Protein AF-A0A0Q9LWY0-F1 (afdb_monomer_lite)

Sequence (118 aa):
MPPGWPPLVPPPESPGWQVPAVSWLLDHCPADYRSYAGWRRQPVALAWVTTRHIDAQLVAMRQAYREVRVELGDHLTSEGLSQVLADLEAEGVRLLAARRSAGLVYDALQGRRYVPRL

Foldseek 3Di:
DDPLADPPQPDQPPPPSLVVVLVLLCVQDPVCVVVVVVCVVCVLVSLVVSLVSLVVLLVVLVVCLVCCCVPCVVVDDPVRSVVSNVVSVVVNVVSVSVSSNSVVSSCSVVVNDDDDDD

Structure (mmCIF, N/CA/C/O backbone):
data_AF-A0A0Q9LWY0-F1
#
_entry.id   AF-A0A0Q9LWY0-F1
#
loop_
_atom_site.group_PDB
_atom_site.id
_atom_site.type_symbol
_atom_site.label_atom_id
_atom_site.label_alt_id
_atom_site.label_comp_id
_atom_site.label_asym_id
_atom_site.label_entity_id
_atom_site.label_seq_id
_atom_site.pdbx_PDB_ins_code
_atom_site.Cartn_x
_atom_site.Cartn_y
_atom_site.Cartn_z
_atom_site.occupancy
_atom_site.B_iso_or_equiv
_atom_site.auth_seq_id
_atom_site.auth_comp_id
_atom_site.auth_asym_id
_atom_site.auth_atom_id
_atom_site.pdbx_PDB_model_num
ATOM 1 N N . MET A 1 1 ? 4.750 4.040 18.971 1.00 82.31 1 MET A N 1
ATOM 2 C CA . MET A 1 1 ? 4.194 3.799 17.621 1.00 82.31 1 MET A CA 1
ATOM 3 C C . MET A 1 1 ? 4.985 2.664 16.982 1.00 82.31 1 MET A C 1
ATOM 5 O O . MET A 1 1 ? 6.204 2.691 17.129 1.00 82.31 1 MET A O 1
ATOM 9 N N . PRO A 1 2 ? 4.349 1.658 16.356 1.00 84.19 2 PRO A N 1
ATOM 10 C CA . PRO A 1 2 ? 5.076 0.556 15.724 1.00 84.19 2 PRO A CA 1
ATOM 11 C C . PRO A 1 2 ? 6.031 1.073 14.630 1.00 84.19 2 PRO A C 1
ATOM 13 O O . PRO A 1 2 ? 5.622 1.930 13.842 1.00 84.19 2 PRO A O 1
ATOM 16 N N . PRO A 1 3 ? 7.282 0.590 14.542 1.00 90.25 3 PRO A N 1
ATOM 17 C CA . PRO A 1 3 ? 8.168 0.920 13.429 1.00 90.25 3 PRO A CA 1
ATOM 18 C C . PRO A 1 3 ? 7.532 0.538 12.087 1.00 90.25 3 PRO A C 1
ATOM 20 O O . PRO A 1 3 ? 7.093 -0.597 11.907 1.00 90.25 3 PRO A O 1
ATOM 23 N N . GLY A 1 4 ? 7.480 1.479 11.142 1.00 93.62 4 GLY A N 1
ATOM 24 C CA . GLY A 1 4 ? 6.818 1.284 9.846 1.00 93.62 4 GLY A CA 1
ATOM 25 C C . GLY A 1 4 ? 5.311 1.557 9.848 1.00 93.62 4 GLY A C 1
ATOM 26 O O . GLY A 1 4 ? 4.649 1.260 8.855 1.00 93.62 4 GLY A O 1
ATOM 27 N N . TRP A 1 5 ? 4.757 2.117 10.930 1.00 96.00 5 TRP A N 1
ATOM 28 C CA . TRP A 1 5 ? 3.400 2.667 10.920 1.00 96.00 5 TRP A CA 1
ATOM 29 C C . TRP A 1 5 ? 3.248 3.714 9.802 1.00 96.00 5 TRP A C 1
ATOM 31 O O . TRP A 1 5 ? 4.191 4.481 9.582 1.00 96.00 5 TRP A O 1
ATOM 41 N N . PRO A 1 6 ? 2.114 3.743 9.078 1.00 96.25 6 PRO A N 1
ATOM 42 C CA . PRO A 1 6 ? 1.949 4.658 7.959 1.00 96.25 6 PRO A CA 1
ATOM 43 C C . PRO A 1 6 ? 2.075 6.126 8.389 1.00 96.25 6 PRO A C 1
ATOM 45 O O . PRO A 1 6 ? 1.551 6.511 9.441 1.00 96.25 6 PRO A O 1
ATOM 48 N N . PRO A 1 7 ? 2.753 6.961 7.580 1.00 88.44 7 PRO A N 1
ATOM 49 C CA . PRO A 1 7 ? 2.868 8.382 7.866 1.00 88.44 7 PRO A CA 1
ATOM 50 C C . PRO A 1 7 ? 1.476 9.024 7.876 1.00 88.44 7 PRO A C 1
ATOM 52 O O . PRO A 1 7 ? 0.595 8.622 7.121 1.00 88.44 7 PRO A O 1
ATOM 55 N N . LEU A 1 8 ? 1.285 10.033 8.732 1.00 88.38 8 LEU A N 1
ATOM 56 C CA . LEU A 1 8 ? 0.038 10.807 8.865 1.00 88.38 8 LEU A CA 1
ATOM 57 C C . LEU A 1 8 ? -1.184 10.031 9.401 1.00 88.38 8 LEU A C 1
ATOM 59 O O . LEU A 1 8 ? -2.246 10.625 9.581 1.00 88.38 8 LEU A O 1
ATOM 63 N N . VAL A 1 9 ? -1.046 8.742 9.732 1.00 96.56 9 VAL A N 1
ATOM 64 C CA . VAL A 1 9 ? -2.063 7.999 10.488 1.00 96.56 9 VAL A CA 1
ATOM 65 C C . VAL A 1 9 ? -1.747 8.123 11.985 1.00 96.56 9 VAL A C 1
ATOM 67 O O . VAL A 1 9 ? -0.633 7.779 12.392 1.00 96.56 9 VAL A O 1
ATOM 70 N N . PRO A 1 10 ? -2.690 8.579 12.836 1.00 95.94 10 PRO A N 1
ATOM 71 C CA . PRO A 1 10 ? -2.495 8.631 14.281 1.00 95.94 10 PRO A CA 1
ATOM 72 C C . PRO A 1 10 ? -2.108 7.265 14.863 1.00 95.94 10 PRO A C 1
ATOM 74 O O . PRO A 1 10 ? -2.388 6.233 14.244 1.00 95.94 10 PRO A O 1
ATOM 77 N N . PRO A 1 11 ? -1.486 7.224 16.056 1.00 93.94 11 PRO A N 1
ATOM 78 C CA . PRO A 1 11 ? -1.100 5.969 16.685 1.00 93.94 11 PRO A CA 1
ATOM 79 C C . PRO A 1 11 ? -2.275 4.986 16.799 1.00 93.94 11 PRO A C 1
ATOM 81 O O . PRO A 1 11 ? -3.416 5.420 17.002 1.00 93.94 11 PRO A O 1
ATOM 84 N N . PRO A 1 12 ? -2.013 3.670 16.725 1.00 92.94 12 PRO A N 1
ATOM 85 C CA . PRO A 1 12 ? -3.052 2.667 16.921 1.00 92.94 12 PRO A CA 1
ATOM 86 C C . PRO A 1 12 ? -3.753 2.883 18.266 1.00 92.94 12 PRO A C 1
ATOM 88 O O . PRO A 1 12 ? -3.121 3.294 19.238 1.00 92.94 12 PRO A O 1
ATOM 91 N N . GLU A 1 13 ? -5.059 2.620 18.300 1.00 88.62 13 GLU A N 1
ATOM 92 C CA . GLU A 1 13 ? -5.930 2.763 19.480 1.00 88.62 13 GLU A CA 1
ATOM 93 C C . GLU A 1 13 ? -6.145 4.211 19.977 1.00 88.62 13 GLU A C 1
ATOM 95 O O . GLU A 1 13 ? -6.986 4.430 20.847 1.00 88.62 13 GLU A O 1
ATOM 100 N N . SER A 1 14 ? -5.480 5.221 19.400 1.00 93.88 14 SER A N 1
ATOM 101 C CA . SER A 1 14 ? -5.743 6.627 19.746 1.00 93.88 14 SER A CA 1
ATOM 102 C C . SER A 1 14 ? -7.131 7.082 19.255 1.00 93.88 14 SER A C 1
ATOM 104 O O . SER A 1 14 ? -7.550 6.683 18.169 1.00 93.88 14 SER A O 1
ATOM 106 N N . PRO A 1 15 ? -7.893 7.905 20.000 1.00 94.50 15 PRO A N 1
ATOM 107 C CA . PRO A 1 15 ? -9.233 8.316 19.576 1.00 94.50 15 PRO A CA 1
ATOM 108 C C . PRO A 1 15 ? -9.274 8.843 18.130 1.00 94.50 15 PRO A C 1
ATOM 110 O O . PRO A 1 15 ? -8.523 9.741 17.763 1.00 94.50 15 PRO A O 1
ATOM 113 N N . GLY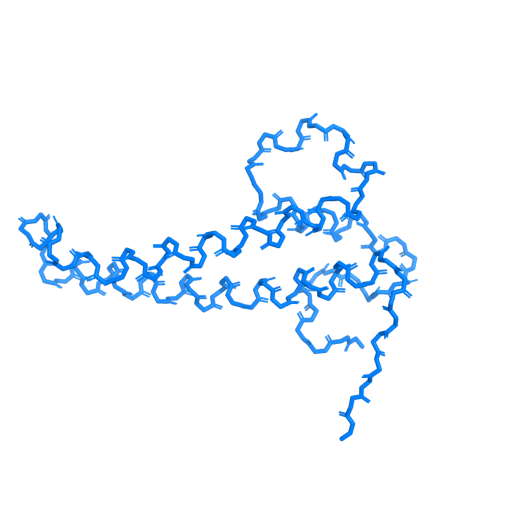 A 1 16 ? -10.148 8.267 17.297 1.00 93.25 16 GLY A N 1
ATOM 114 C CA . GLY A 1 16 ? -10.338 8.686 15.902 1.00 93.25 16 GLY A CA 1
ATOM 115 C C . GLY A 1 16 ? -9.317 8.160 14.880 1.00 93.25 16 GLY A C 1
ATOM 116 O O . GLY A 1 16 ? -9.482 8.437 13.694 1.00 93.25 16 GLY A O 1
ATOM 117 N N . TRP A 1 17 ? -8.316 7.362 15.276 1.00 95.88 17 TRP A N 1
ATOM 118 C CA . TRP A 1 17 ? -7.244 6.884 14.381 1.00 95.88 17 TRP A CA 1
ATOM 119 C C . TRP A 1 17 ? -7.719 6.094 13.149 1.00 95.88 17 TRP A C 1
ATOM 121 O O . TRP A 1 17 ? -7.061 6.100 12.109 1.00 95.88 17 TRP A O 1
ATOM 131 N N . GLN A 1 18 ? -8.865 5.413 13.249 1.00 96.06 18 GLN A N 1
ATOM 132 C CA . GLN A 1 18 ? -9.365 4.535 12.188 1.00 96.06 18 GLN A CA 1
ATOM 133 C C . GLN A 1 18 ? -9.807 5.301 10.936 1.00 96.06 18 GLN A C 1
ATOM 135 O O . GLN A 1 18 ? -9.688 4.773 9.836 1.00 96.06 18 GLN A O 1
ATOM 140 N N . VAL A 1 19 ? -10.286 6.541 11.074 1.00 96.00 19 VAL A N 1
ATOM 141 C CA . VAL A 1 19 ? -10.749 7.357 9.937 1.00 96.00 19 VAL A CA 1
ATOM 142 C C . VAL A 1 19 ? -9.608 7.651 8.947 1.00 96.00 19 VAL A C 1
ATOM 144 O O . VAL A 1 19 ? -9.732 7.270 7.781 1.00 96.00 19 VAL A O 1
ATOM 147 N N . PRO A 1 20 ? -8.475 8.252 9.363 1.00 97.25 20 PRO A N 1
ATOM 148 C CA . PRO A 1 20 ? -7.329 8.443 8.475 1.00 97.25 20 PRO A CA 1
ATOM 149 C C . PRO A 1 20 ? -6.675 7.119 8.056 1.00 97.25 20 PRO A C 1
ATOM 151 O O . PRO A 1 20 ? -6.194 7.033 6.931 1.00 97.25 20 PRO A O 1
ATOM 154 N N . ALA A 1 21 ? -6.713 6.066 8.885 1.00 97.81 21 ALA A N 1
ATOM 155 C CA . ALA A 1 21 ? -6.233 4.741 8.481 1.00 97.81 21 ALA A CA 1
ATOM 156 C C . ALA A 1 21 ? -7.047 4.163 7.309 1.00 97.81 21 ALA A C 1
ATOM 158 O O . ALA A 1 21 ? -6.475 3.630 6.363 1.00 97.81 21 ALA A O 1
ATOM 159 N N . VAL A 1 22 ? -8.376 4.301 7.335 1.00 97.81 22 VAL A N 1
ATOM 160 C CA . VAL A 1 22 ? -9.264 3.874 6.243 1.00 97.81 22 VAL A CA 1
ATOM 161 C C . VAL A 1 22 ? -9.004 4.671 4.967 1.00 97.81 22 VAL A C 1
ATOM 163 O O . VAL A 1 22 ? -8.938 4.071 3.896 1.00 97.81 22 VAL A O 1
ATOM 166 N N . SER A 1 23 ? -8.832 5.994 5.060 1.00 97.44 23 SER A N 1
ATOM 167 C CA . SER A 1 23 ? -8.466 6.815 3.896 1.00 97.44 23 SER A CA 1
ATOM 168 C C . SER A 1 23 ? -7.132 6.371 3.298 1.00 97.44 23 SER A C 1
ATOM 170 O O . SER A 1 23 ? -7.074 6.101 2.102 1.00 97.44 23 SER A O 1
ATOM 172 N N . TRP A 1 24 ? -6.113 6.181 4.139 1.00 97.94 24 TRP A N 1
ATOM 173 C CA . TRP A 1 24 ? -4.797 5.705 3.715 1.00 97.94 24 TRP A CA 1
ATOM 174 C C . TRP A 1 24 ? -4.859 4.318 3.048 1.00 97.94 24 TRP A C 1
ATOM 176 O O . TRP A 1 24 ? -4.257 4.096 2.003 1.00 97.94 24 TRP A O 1
ATOM 186 N N . LEU A 1 25 ? -5.646 3.378 3.589 1.00 98.31 25 LEU A N 1
ATOM 187 C CA . LEU A 1 25 ? -5.847 2.059 2.969 1.00 98.31 25 LEU A CA 1
ATOM 188 C C . LEU A 1 25 ? -6.523 2.151 1.592 1.00 98.31 25 LEU A C 1
ATOM 190 O O . LEU A 1 25 ? -6.191 1.380 0.691 1.00 98.31 25 LEU A O 1
ATOM 194 N N . LEU A 1 26 ? -7.471 3.078 1.421 1.00 97.88 26 LEU A N 1
ATOM 195 C CA . LEU A 1 26 ? -8.155 3.312 0.147 1.00 97.88 26 LEU A CA 1
ATOM 196 C C . LEU A 1 26 ? -7.236 3.933 -0.912 1.00 97.88 26 LEU A C 1
ATOM 198 O O . LEU A 1 26 ? -7.525 3.797 -2.100 1.00 97.88 26 LEU A O 1
ATOM 202 N N . ASP A 1 27 ? -6.158 4.620 -0.530 1.00 97.19 27 ASP A N 1
ATOM 203 C CA . ASP A 1 27 ? -5.148 5.144 -1.467 1.00 97.19 27 ASP A CA 1
ATOM 204 C C . ASP A 1 27 ? -4.346 4.017 -2.147 1.00 97.19 27 ASP A C 1
ATOM 206 O O . ASP A 1 27 ? -3.744 4.226 -3.195 1.00 97.19 27 ASP A O 1
ATOM 210 N N . HIS A 1 28 ? -4.394 2.798 -1.600 1.00 97.69 28 HIS A N 1
ATOM 211 C CA . HIS A 1 28 ? -3.758 1.598 -2.155 1.00 97.69 28 HIS A CA 1
ATOM 212 C C . HIS A 1 28 ? -4.723 0.662 -2.904 1.00 97.69 28 HIS A C 1
ATOM 214 O O . HIS A 1 28 ? -4.338 -0.441 -3.300 1.00 97.69 28 HIS A O 1
ATOM 220 N N . CYS A 1 29 ? -5.974 1.085 -3.088 1.00 97.69 29 CYS A N 1
ATOM 221 C CA . CYS A 1 29 ? -7.032 0.333 -3.761 1.00 97.69 29 CYS A CA 1
ATOM 222 C C . CYS A 1 29 ? -7.525 1.088 -5.009 1.00 97.69 29 CYS A C 1
ATOM 224 O O . CYS A 1 29 ? -7.274 2.289 -5.133 1.00 97.69 29 CYS A O 1
ATOM 226 N N . PRO A 1 30 ? -8.284 0.431 -5.912 1.00 96.88 30 PRO A N 1
ATOM 227 C CA . PRO A 1 30 ? -8.962 1.125 -7.005 1.00 96.88 30 PRO A CA 1
ATOM 228 C C . PRO A 1 30 ? -9.788 2.314 -6.502 1.00 96.88 30 PRO A C 1
ATOM 230 O O . PRO A 1 30 ? -10.446 2.225 -5.460 1.00 96.88 30 PRO A O 1
ATOM 233 N N . ALA A 1 31 ? -9.787 3.421 -7.249 1.00 96.12 31 ALA A N 1
ATOM 234 C CA . ALA A 1 31 ? -10.463 4.655 -6.843 1.00 96.12 31 ALA A CA 1
ATOM 235 C C . ALA A 1 31 ? -11.952 4.425 -6.519 1.00 96.12 31 ALA A C 1
ATOM 237 O O . ALA A 1 31 ? -12.446 4.917 -5.497 1.00 96.12 31 ALA A O 1
ATOM 238 N N . ASP A 1 32 ? -12.616 3.579 -7.312 1.00 95.75 32 ASP A N 1
ATOM 239 C CA . ASP A 1 32 ? -14.030 3.215 -7.185 1.00 95.75 32 ASP A CA 1
ATOM 240 C C . ASP A 1 32 ? -14.388 2.592 -5.836 1.00 95.75 32 ASP A C 1
ATOM 242 O O . ASP A 1 32 ? -15.542 2.671 -5.412 1.00 95.75 32 ASP A O 1
ATOM 246 N N . TYR A 1 33 ? -13.422 2.050 -5.083 1.00 96.12 33 TYR A N 1
ATOM 247 C CA . TYR A 1 33 ? -13.685 1.533 -3.736 1.00 96.12 33 TYR A CA 1
ATOM 248 C C . TYR A 1 33 ? -14.214 2.613 -2.790 1.00 96.12 33 TYR A C 1
ATOM 250 O O . TYR A 1 33 ? -14.931 2.300 -1.838 1.00 96.12 33 TYR A O 1
ATOM 258 N N . ARG A 1 34 ? -13.937 3.893 -3.072 1.00 95.56 34 ARG A N 1
ATOM 259 C CA . ARG A 1 34 ? -14.515 5.020 -2.328 1.00 95.56 34 ARG A CA 1
ATOM 260 C C . ARG A 1 34 ? -16.029 5.133 -2.501 1.00 95.56 34 ARG A C 1
ATOM 262 O O . ARG A 1 34 ? -16.652 5.749 -1.640 1.00 95.56 34 ARG A O 1
ATOM 269 N N . SER A 1 35 ? -16.622 4.542 -3.536 1.00 95.94 35 SER A N 1
ATOM 270 C CA . SER A 1 35 ? -18.079 4.492 -3.720 1.00 95.94 35 SER A CA 1
ATOM 271 C C . SER A 1 35 ? -18.746 3.391 -2.882 1.00 95.94 35 SER A C 1
ATOM 273 O O . SER A 1 35 ? -19.900 3.523 -2.472 1.00 95.94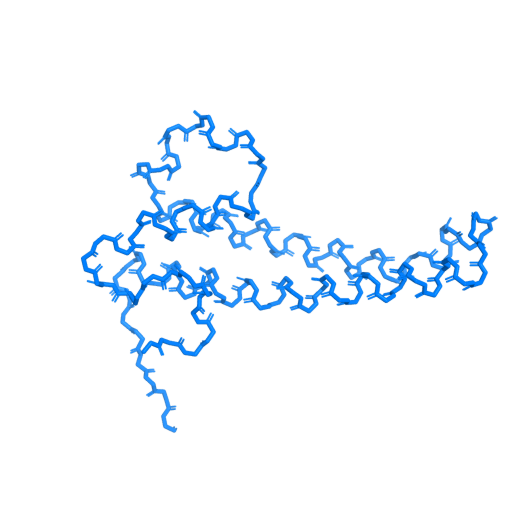 35 SER A O 1
ATOM 275 N N . TYR A 1 36 ? -18.012 2.328 -2.534 1.00 95.25 36 TYR A N 1
ATOM 276 C CA . TYR A 1 36 ? -18.551 1.206 -1.770 1.00 95.25 36 TYR A CA 1
ATOM 277 C C . TYR A 1 36 ? -18.492 1.475 -0.264 1.00 95.25 36 TYR A C 1
ATOM 279 O O . TYR A 1 36 ? -17.489 1.236 0.412 1.00 95.25 36 TYR A O 1
ATOM 287 N N . ALA A 1 37 ? -19.617 1.908 0.306 1.00 93.88 37 ALA A N 1
ATOM 288 C CA . ALA A 1 37 ? -19.725 2.185 1.741 1.00 93.88 37 ALA A CA 1
ATOM 289 C C . ALA A 1 37 ? -19.404 0.969 2.642 1.00 93.88 37 ALA A C 1
ATOM 291 O O . ALA A 1 37 ? -19.059 1.145 3.811 1.00 93.88 37 ALA A O 1
ATOM 292 N N . GLY A 1 38 ? -19.478 -0.257 2.104 1.00 95.00 38 GLY A N 1
ATOM 293 C CA . GLY A 1 38 ? -19.095 -1.487 2.801 1.00 95.00 38 GLY A CA 1
ATOM 294 C C . GLY A 1 38 ? -17.657 -1.464 3.325 1.00 95.00 38 GLY A C 1
ATOM 295 O O . GLY A 1 38 ? -17.441 -1.822 4.478 1.00 95.00 38 GLY A O 1
ATOM 296 N N . TRP A 1 39 ? -16.700 -0.951 2.544 1.00 94.12 39 TRP A N 1
ATOM 297 C CA . TRP A 1 39 ? -15.291 -0.906 2.951 1.00 94.12 39 TRP A CA 1
ATOM 298 C C . TRP A 1 39 ? -15.048 -0.007 4.160 1.00 94.12 39 TRP A C 1
ATOM 300 O O . TRP A 1 39 ? -14.320 -0.385 5.073 1.00 94.12 39 TRP A O 1
ATOM 310 N N . ARG A 1 40 ? -15.709 1.156 4.210 1.00 93.81 40 ARG A N 1
ATOM 311 C CA . ARG A 1 40 ? -15.607 2.070 5.359 1.00 93.81 40 ARG A CA 1
ATOM 312 C C . ARG A 1 40 ? -16.280 1.511 6.611 1.00 93.81 40 ARG A C 1
ATOM 314 O O . ARG A 1 40 ? -15.802 1.761 7.710 1.00 93.81 40 ARG A O 1
ATOM 321 N N . ARG A 1 41 ? -17.371 0.752 6.453 1.00 95.88 41 ARG A N 1
ATOM 322 C CA . ARG A 1 41 ? -18.058 0.075 7.568 1.00 95.88 41 ARG A CA 1
ATOM 323 C C . ARG A 1 41 ? -17.311 -1.159 8.075 1.00 95.88 41 ARG A C 1
ATOM 325 O O . ARG A 1 41 ? -17.535 -1.563 9.207 1.00 95.88 41 ARG A O 1
ATOM 332 N N . GLN A 1 42 ? -16.462 -1.758 7.243 1.00 97.12 42 GLN A N 1
ATOM 333 C CA . GLN A 1 42 ? -15.726 -2.987 7.538 1.00 97.12 42 GLN A CA 1
ATOM 334 C C . GLN A 1 42 ? -14.212 -2.766 7.352 1.00 97.12 42 GLN A C 1
ATOM 336 O O . GLN A 1 42 ? -13.606 -3.354 6.451 1.00 97.12 42 GLN A O 1
ATOM 341 N N . PRO A 1 43 ? -13.567 -1.931 8.191 1.00 96.25 43 PRO A N 1
ATOM 342 C CA . PRO A 1 43 ? -12.166 -1.546 8.011 1.00 96.25 43 PRO A CA 1
ATOM 343 C C . PRO A 1 43 ? -11.197 -2.736 8.077 1.00 96.25 43 PRO A C 1
ATOM 345 O O . PRO A 1 43 ? -10.186 -2.747 7.380 1.00 96.25 43 PRO A O 1
ATOM 348 N N . VAL A 1 44 ? -11.525 -3.780 8.849 1.00 97.94 44 VAL A N 1
ATOM 349 C CA . VAL A 1 44 ? -10.748 -5.034 8.894 1.00 97.94 44 VAL A CA 1
ATOM 350 C C . VAL A 1 44 ? -10.728 -5.718 7.521 1.00 97.94 44 VAL A C 1
ATOM 352 O O . VAL A 1 44 ? -9.674 -6.169 7.072 1.00 97.94 44 VAL A O 1
ATOM 355 N N . ALA A 1 45 ? -11.872 -5.768 6.830 1.00 98.00 45 ALA A N 1
ATOM 356 C CA . ALA A 1 45 ? -11.970 -6.341 5.489 1.00 98.00 45 ALA A CA 1
ATOM 357 C C . ALA A 1 45 ? -11.243 -5.473 4.450 1.00 98.00 45 ALA A C 1
ATOM 359 O O . ALA A 1 45 ? -10.568 -6.009 3.571 1.00 98.00 45 ALA A O 1
ATOM 360 N N . LEU A 1 46 ? -11.320 -4.143 4.586 1.00 98.50 46 LEU A N 1
ATOM 361 C CA . LEU A 1 46 ? -10.558 -3.214 3.752 1.00 98.50 46 LEU A CA 1
ATOM 362 C C . LEU A 1 46 ? -9.046 -3.449 3.900 1.00 98.50 46 LEU A C 1
ATOM 364 O O . LEU A 1 46 ? -8.367 -3.664 2.906 1.00 98.50 46 LEU A O 1
ATOM 368 N N . ALA A 1 47 ? -8.514 -3.503 5.122 1.00 98.31 47 ALA A N 1
ATOM 369 C CA . ALA A 1 47 ? -7.090 -3.763 5.343 1.00 98.31 47 ALA A CA 1
ATOM 370 C C . ALA A 1 47 ? -6.645 -5.135 4.791 1.00 98.31 47 ALA A C 1
ATOM 372 O O . ALA A 1 47 ? -5.580 -5.267 4.179 1.00 98.31 47 ALA A O 1
ATOM 373 N N . TRP A 1 48 ? -7.496 -6.154 4.936 1.00 98.25 48 TRP A N 1
ATOM 374 C CA . TRP A 1 48 ? -7.275 -7.486 4.374 1.00 98.25 48 TRP A CA 1
ATOM 375 C C . TRP A 1 48 ? -7.197 -7.488 2.838 1.00 98.25 48 TRP A C 1
ATOM 377 O O . TRP A 1 48 ? -6.343 -8.180 2.276 1.00 98.25 48 TRP A O 1
ATOM 387 N N . VAL A 1 49 ? -8.041 -6.723 2.140 1.00 98.44 49 VAL A N 1
ATOM 388 C CA . VAL A 1 49 ? -7.980 -6.643 0.669 1.00 98.44 49 VAL A CA 1
ATOM 389 C C . VAL A 1 49 ? -6.862 -5.710 0.198 1.00 98.44 49 VAL A C 1
ATOM 391 O O . VAL A 1 49 ? -6.167 -6.036 -0.760 1.00 98.44 49 VAL A O 1
ATOM 394 N N . THR A 1 50 ? -6.599 -4.608 0.908 1.00 98.69 50 THR A N 1
ATOM 395 C CA . THR A 1 50 ? -5.494 -3.686 0.608 1.00 98.69 50 THR A CA 1
ATOM 396 C C . THR A 1 50 ? -4.142 -4.399 0.645 1.00 98.69 50 THR A C 1
ATOM 398 O O . THR A 1 50 ? -3.340 -4.230 -0.269 1.00 98.69 50 THR A O 1
ATOM 401 N N . THR A 1 51 ? -3.887 -5.251 1.647 1.00 98.56 51 THR A N 1
ATOM 402 C CA . THR A 1 51 ? -2.631 -6.030 1.700 1.00 98.56 51 THR A CA 1
ATOM 403 C C . THR A 1 51 ? -2.446 -6.913 0.463 1.00 98.56 51 THR A C 1
ATOM 405 O O . THR A 1 51 ? -1.352 -6.944 -0.090 1.00 98.56 51 THR A O 1
ATOM 408 N N . ARG A 1 52 ? -3.520 -7.536 -0.041 1.00 98.56 52 ARG A N 1
ATOM 409 C CA . ARG A 1 52 ? -3.502 -8.335 -1.282 1.00 98.56 52 ARG A CA 1
ATOM 410 C C . ARG A 1 52 ? -3.274 -7.493 -2.528 1.00 98.56 52 ARG A C 1
ATOM 412 O O . ARG A 1 52 ? -2.525 -7.916 -3.401 1.00 98.56 52 ARG A O 1
ATOM 419 N N . HIS A 1 53 ? -3.890 -6.314 -2.615 1.00 98.44 53 HIS A N 1
ATOM 420 C CA . HIS A 1 53 ? -3.634 -5.388 -3.718 1.00 98.44 53 HIS A CA 1
ATOM 421 C C . HIS A 1 53 ? -2.164 -4.974 -3.767 1.00 98.44 53 HIS A C 1
ATOM 423 O O . HIS A 1 53 ? -1.582 -4.936 -4.848 1.00 98.44 53 HIS A O 1
ATOM 429 N N . ILE A 1 54 ? -1.554 -4.679 -2.618 1.00 98.69 54 ILE A N 1
ATOM 430 C CA . ILE A 1 54 ? -0.135 -4.313 -2.556 1.00 98.69 54 ILE A CA 1
ATOM 431 C C . ILE A 1 54 ? 0.747 -5.520 -2.910 1.00 98.69 54 ILE A C 1
ATOM 433 O O . ILE A 1 54 ? 1.685 -5.377 -3.69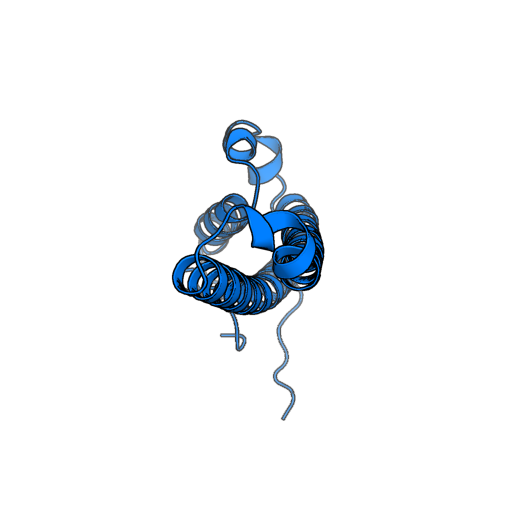1 1.00 98.69 54 ILE A O 1
ATOM 437 N N . ASP A 1 55 ? 0.428 -6.717 -2.405 1.00 98.62 55 ASP A N 1
ATOM 438 C CA . ASP A 1 55 ? 1.161 -7.946 -2.743 1.00 98.62 55 ASP A CA 1
ATOM 439 C C . ASP A 1 55 ? 1.105 -8.245 -4.255 1.00 98.62 55 ASP A C 1
ATOM 441 O O . ASP A 1 55 ? 2.125 -8.584 -4.859 1.00 98.62 55 ASP A O 1
ATOM 445 N N . ALA A 1 56 ? -0.054 -8.050 -4.894 1.00 98.56 56 ALA A N 1
ATOM 446 C CA . ALA A 1 56 ? -0.212 -8.193 -6.341 1.00 98.56 56 ALA A CA 1
ATOM 447 C C . ALA A 1 56 ? 0.594 -7.142 -7.124 1.00 98.56 56 ALA A C 1
ATOM 449 O O . ALA A 1 56 ? 1.273 -7.487 -8.090 1.00 98.56 56 ALA A O 1
ATOM 450 N N . GLN A 1 57 ? 0.588 -5.880 -6.680 1.00 98.25 57 GLN A N 1
ATOM 451 C CA . GLN A 1 57 ? 1.411 -4.823 -7.279 1.00 98.25 57 GLN A CA 1
ATOM 452 C C . GLN A 1 57 ? 2.906 -5.156 -7.188 1.00 98.25 57 GLN A C 1
ATOM 454 O O . GLN A 1 57 ? 3.622 -5.018 -8.173 1.00 98.25 57 GLN A O 1
ATOM 459 N N . LEU A 1 58 ? 3.385 -5.681 -6.055 1.00 98.50 58 LEU A N 1
ATOM 460 C CA . LEU A 1 58 ? 4.781 -6.112 -5.898 1.00 98.50 58 LEU A CA 1
ATOM 461 C C . LEU A 1 58 ? 5.169 -7.260 -6.839 1.00 98.50 58 LEU A C 1
ATOM 463 O O . LEU A 1 58 ? 6.326 -7.363 -7.254 1.00 98.50 58 LEU A O 1
ATOM 467 N N . VAL A 1 59 ? 4.241 -8.164 -7.153 1.00 98.50 59 VAL A N 1
ATOM 468 C CA . VAL A 1 59 ? 4.467 -9.189 -8.182 1.00 98.50 59 VAL A CA 1
ATOM 469 C C . VAL A 1 59 ? 4.579 -8.531 -9.555 1.00 98.50 59 VAL A C 1
ATOM 471 O O . VAL A 1 59 ? 5.577 -8.758 -10.236 1.00 98.50 59 VAL A O 1
ATOM 474 N N . ALA A 1 60 ? 3.631 -7.660 -9.906 1.00 98.19 60 ALA A N 1
ATOM 475 C CA . ALA A 1 60 ? 3.620 -6.960 -11.187 1.00 98.19 60 ALA A CA 1
ATOM 476 C C . ALA A 1 60 ? 4.882 -6.107 -11.409 1.00 98.19 60 ALA A C 1
ATOM 478 O O . ALA A 1 60 ? 5.499 -6.208 -12.462 1.00 98.19 60 ALA A O 1
ATOM 479 N N . MET A 1 61 ? 5.326 -5.332 -10.413 1.00 97.94 61 MET A N 1
ATOM 480 C CA . MET A 1 61 ? 6.533 -4.498 -10.529 1.00 97.94 61 MET A CA 1
ATOM 481 C C . MET A 1 61 ? 7.794 -5.336 -10.757 1.00 97.94 61 MET A C 1
ATOM 483 O O . MET A 1 61 ? 8.616 -5.005 -11.608 1.00 97.94 61 MET A O 1
ATOM 487 N N . ARG A 1 62 ? 7.943 -6.458 -10.038 1.00 97.75 62 ARG A N 1
ATOM 488 C CA . ARG A 1 62 ? 9.089 -7.366 -10.225 1.00 97.75 62 ARG A CA 1
ATOM 489 C C . ARG A 1 62 ? 9.082 -8.032 -11.592 1.00 97.75 62 ARG A C 1
ATOM 491 O O . ARG A 1 62 ? 10.152 -8.265 -12.146 1.00 97.75 62 ARG A O 1
ATOM 498 N N . GLN A 1 63 ? 7.901 -8.376 -12.093 1.00 98.44 63 GLN A N 1
ATOM 499 C CA . GLN A 1 63 ? 7.746 -8.931 -13.427 1.00 98.44 63 GLN A CA 1
ATOM 500 C C . GLN A 1 63 ? 8.122 -7.883 -14.485 1.00 98.44 63 GLN A C 1
ATOM 502 O O . GLN A 1 63 ? 9.053 -8.111 -15.253 1.00 98.44 63 GLN A O 1
ATOM 507 N N . ALA A 1 64 ? 7.512 -6.696 -14.425 1.00 98.25 64 ALA A N 1
ATOM 508 C CA . ALA A 1 64 ? 7.795 -5.589 -15.334 1.00 98.25 64 ALA A CA 1
ATOM 509 C C . ALA A 1 64 ? 9.290 -5.235 -15.369 1.00 98.25 64 ALA A C 1
ATOM 511 O O . ALA A 1 64 ? 9.865 -5.107 -16.444 1.00 98.25 64 ALA A O 1
ATOM 512 N N . TYR A 1 65 ? 9.960 -5.164 -14.213 1.00 98.12 65 TYR A N 1
ATOM 513 C CA . TYR A 1 65 ? 11.397 -4.874 -14.149 1.00 98.12 65 TYR A CA 1
ATOM 514 C C . TYR A 1 65 ? 12.251 -5.914 -14.894 1.00 98.12 65 TYR A C 1
ATOM 516 O O . TYR A 1 65 ? 13.248 -5.571 -15.524 1.00 98.12 65 TYR A O 1
ATOM 524 N N . ARG A 1 66 ? 11.875 -7.198 -14.831 1.00 98.12 66 ARG A N 1
ATOM 525 C CA . ARG A 1 66 ? 12.602 -8.286 -15.509 1.00 98.12 66 ARG A CA 1
ATOM 526 C C . ARG A 1 66 ? 12.363 -8.293 -17.015 1.00 98.12 66 ARG A C 1
ATOM 528 O O . ARG A 1 66 ? 13.258 -8.675 -17.763 1.00 98.12 66 ARG A O 1
ATOM 535 N N . GLU A 1 67 ? 11.170 -7.896 -17.437 1.00 98.25 67 GLU A N 1
ATOM 536 C CA . GLU A 1 67 ? 10.699 -8.038 -18.816 1.00 98.25 67 GLU A CA 1
ATOM 537 C C . GLU A 1 67 ? 10.931 -6.768 -19.651 1.00 98.25 67 GLU A C 1
ATOM 539 O O . GLU A 1 67 ? 11.170 -6.871 -20.852 1.00 98.25 67 GLU A O 1
ATOM 544 N N . VAL A 1 68 ? 10.989 -5.580 -19.029 1.00 98.06 68 VAL A N 1
ATOM 545 C CA . VAL A 1 68 ? 11.021 -4.271 -19.716 1.00 98.06 68 VAL A CA 1
ATOM 546 C C . VAL A 1 68 ? 12.100 -4.158 -20.794 1.00 98.06 68 VAL A C 1
ATOM 548 O O . VAL A 1 68 ? 11.844 -3.623 -21.869 1.00 98.06 68 VAL A O 1
ATOM 551 N N . ARG A 1 69 ? 13.307 -4.685 -20.554 1.00 97.75 69 ARG A N 1
ATOM 552 C CA . ARG A 1 69 ? 14.402 -4.603 -21.533 1.00 97.75 69 ARG A CA 1
ATOM 553 C C . ARG A 1 69 ? 14.134 -5.449 -22.775 1.00 97.75 69 ARG A C 1
ATOM 555 O O . ARG A 1 69 ? 14.555 -5.064 -23.859 1.00 97.75 69 ARG A O 1
ATOM 562 N N . VAL A 1 70 ? 13.480 -6.594 -22.602 1.00 98.12 70 VAL A N 1
ATOM 563 C CA . VAL A 1 70 ? 13.166 -7.526 -23.690 1.00 98.12 70 VAL A CA 1
ATOM 564 C C . VAL A 1 70 ? 11.913 -7.070 -24.431 1.00 98.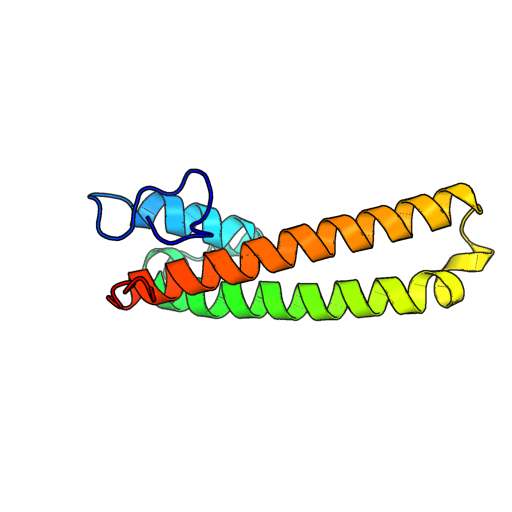12 70 VAL A C 1
ATOM 566 O O . VAL A 1 70 ? 11.909 -7.056 -25.654 1.00 98.12 70 VAL A O 1
ATOM 569 N N . GLU A 1 71 ? 10.871 -6.660 -23.710 1.00 97.88 71 GLU A N 1
ATOM 570 C CA . GLU A 1 71 ? 9.581 -6.311 -24.313 1.00 97.88 71 GLU A CA 1
ATOM 571 C C . GLU A 1 71 ? 9.555 -4.899 -24.909 1.00 97.88 71 GLU A C 1
ATOM 573 O O . GLU A 1 71 ? 8.928 -4.673 -25.943 1.00 97.88 71 GLU A O 1
ATOM 578 N N . LEU A 1 72 ? 10.245 -3.940 -24.282 1.00 97.31 72 LEU A N 1
ATOM 579 C CA . LEU A 1 72 ? 10.207 -2.527 -24.678 1.00 97.31 72 LEU A CA 1
ATOM 580 C C . LEU A 1 72 ? 11.541 -2.000 -25.217 1.00 97.31 72 LEU A C 1
ATOM 582 O O . LEU A 1 72 ? 11.614 -0.826 -25.572 1.00 97.31 72 LEU A O 1
ATOM 586 N N . GLY A 1 73 ? 12.584 -2.832 -25.311 1.00 95.81 73 GLY A N 1
ATOM 587 C CA . GLY A 1 73 ? 13.922 -2.410 -25.745 1.00 95.81 73 GLY A CA 1
ATOM 588 C C . GLY A 1 73 ? 13.933 -1.686 -27.095 1.00 95.81 73 GLY A C 1
ATOM 589 O O . GLY A 1 73 ? 14.565 -0.642 -27.215 1.00 95.81 73 GLY A O 1
ATOM 590 N N . ASP A 1 74 ? 13.164 -2.180 -28.067 1.00 97.44 74 ASP A N 1
ATOM 591 C CA . ASP A 1 74 ? 13.067 -1.581 -29.408 1.00 97.44 74 ASP A CA 1
ATOM 592 C C . ASP A 1 74 ? 12.176 -0.326 -29.459 1.00 97.44 74 ASP A C 1
ATOM 594 O O . ASP A 1 74 ? 12.184 0.415 -30.442 1.00 97.44 74 ASP A O 1
ATOM 598 N N . HIS A 1 75 ? 11.404 -0.070 -28.401 1.00 98.00 75 HIS A N 1
ATOM 599 C CA . HIS A 1 75 ? 10.461 1.047 -28.308 1.00 98.00 75 HIS A CA 1
ATOM 600 C C . HIS A 1 75 ? 11.014 2.227 -27.499 1.00 98.00 75 HIS A C 1
ATOM 602 O O . HIS A 1 75 ? 10.410 3.301 -27.489 1.00 98.00 75 HIS A O 1
ATOM 608 N N . LEU A 1 76 ? 12.136 2.040 -26.799 1.00 97.75 76 LEU A N 1
ATOM 609 C CA . LEU A 1 76 ? 12.700 3.014 -25.871 1.00 97.75 76 LEU A CA 1
ATOM 610 C C . LEU A 1 76 ? 14.122 3.401 -26.271 1.00 97.75 76 LEU A C 1
ATOM 612 O O . LEU A 1 76 ? 14.917 2.588 -26.734 1.00 97.75 76 LEU A O 1
ATOM 616 N N . THR A 1 77 ? 14.480 4.659 -26.018 1.00 98.06 77 THR A N 1
ATOM 617 C CA . THR A 1 77 ? 15.890 5.059 -26.023 1.00 98.06 77 THR A CA 1
ATOM 618 C C . THR A 1 77 ? 16.615 4.414 -24.838 1.00 98.06 77 THR A C 1
ATOM 620 O O . THR A 1 77 ? 15.995 4.049 -23.837 1.00 98.06 77 THR A O 1
ATOM 623 N N . SER A 1 78 ? 17.947 4.324 -24.897 1.00 96.56 78 SER A N 1
ATOM 624 C CA . SER A 1 78 ? 18.755 3.835 -23.766 1.00 96.56 78 SER A CA 1
ATOM 625 C C . SER A 1 78 ? 18.503 4.622 -22.474 1.00 96.56 78 SER A C 1
ATOM 627 O O . SER A 1 78 ? 18.466 4.043 -21.387 1.00 96.56 78 SER A O 1
ATOM 629 N N . GLU A 1 79 ? 18.308 5.938 -22.593 1.00 98.06 79 GLU A N 1
ATOM 630 C CA . GLU A 1 79 ? 17.953 6.812 -21.472 1.00 98.06 79 GLU A CA 1
ATOM 631 C C . GLU A 1 79 ? 16.545 6.504 -20.946 1.00 98.06 79 GLU A C 1
ATOM 633 O O . GLU A 1 79 ? 16.380 6.280 -19.749 1.00 98.06 79 GLU A O 1
ATOM 638 N N . GLY A 1 80 ? 15.551 6.384 -21.834 1.00 98.31 80 GLY A N 1
ATOM 639 C CA . GLY A 1 80 ? 14.177 6.046 -21.458 1.00 98.31 80 GLY A CA 1
ATOM 640 C C . GLY A 1 80 ? 14.070 4.692 -20.753 1.00 98.31 80 GLY A C 1
ATOM 641 O O . GLY A 1 80 ? 13.414 4.587 -19.721 1.00 98.31 80 GLY A O 1
ATOM 642 N N . LEU A 1 81 ? 14.774 3.667 -21.245 1.00 98.38 81 LEU A N 1
ATOM 643 C CA . LEU A 1 81 ? 14.832 2.360 -20.587 1.00 98.38 81 LEU A CA 1
ATOM 644 C C . LEU A 1 81 ? 15.443 2.456 -19.180 1.00 98.38 81 LEU A C 1
ATOM 646 O O . LEU A 1 81 ? 14.951 1.820 -18.249 1.00 98.38 81 LEU A O 1
ATOM 650 N N . SER A 1 82 ? 16.505 3.250 -19.025 1.00 97.81 82 SER A N 1
ATOM 651 C CA . SER A 1 82 ? 17.166 3.448 -17.730 1.00 97.81 82 SER A CA 1
ATOM 652 C C . SER A 1 82 ? 16.236 4.142 -16.732 1.00 97.81 82 SER A C 1
ATOM 654 O O . SER A 1 82 ? 16.170 3.728 -15.576 1.00 97.81 82 SER A O 1
ATOM 656 N N . GLN A 1 83 ? 15.468 5.138 -17.188 1.00 98.44 83 GLN A N 1
ATOM 657 C CA . GLN A 1 83 ? 14.486 5.832 -16.358 1.00 98.44 83 GLN A CA 1
ATOM 658 C C . GLN A 1 83 ? 13.346 4.904 -15.920 1.00 98.44 83 GLN A C 1
ATOM 660 O O . GLN A 1 83 ? 13.036 4.841 -14.735 1.00 98.44 83 GLN A O 1
ATOM 665 N N . VAL A 1 84 ? 12.772 4.119 -16.840 1.00 98.25 84 VAL A N 1
ATOM 666 C CA . VAL A 1 84 ? 11.689 3.178 -16.502 1.00 98.25 84 VAL A CA 1
ATOM 667 C C . VAL A 1 84 ? 12.155 2.129 -15.487 1.00 98.25 84 VAL A C 1
ATOM 669 O O . VAL A 1 84 ? 11.422 1.813 -14.551 1.00 98.25 84 VAL A O 1
ATOM 672 N N . LEU A 1 85 ? 13.376 1.601 -15.629 1.00 98.25 85 LEU A N 1
ATOM 673 C CA . LEU A 1 85 ? 13.953 0.675 -14.648 1.00 98.25 85 LEU A CA 1
ATOM 674 C C . LEU A 1 85 ? 14.081 1.321 -13.260 1.00 98.25 85 LEU A C 1
ATOM 676 O O . LEU A 1 85 ? 13.715 0.691 -12.267 1.00 98.25 85 LEU A O 1
ATOM 680 N N . ALA A 1 86 ? 14.557 2.567 -13.195 1.00 98.25 86 ALA A N 1
ATOM 681 C CA . ALA A 1 86 ? 14.676 3.308 -11.941 1.00 98.25 86 ALA A CA 1
ATOM 682 C C . ALA A 1 86 ? 13.306 3.571 -11.291 1.00 98.25 86 ALA A C 1
ATOM 684 O O . ALA A 1 86 ? 13.154 3.393 -10.082 1.00 98.25 86 ALA A O 1
ATOM 685 N N . ASP A 1 87 ? 12.296 3.929 -12.085 1.00 98.50 87 ASP A N 1
ATOM 686 C CA . ASP A 1 87 ? 10.941 4.187 -11.593 1.00 98.50 87 ASP A CA 1
ATOM 687 C C . ASP A 1 87 ? 10.286 2.908 -11.045 1.00 98.50 87 ASP A C 1
ATOM 689 O O . ASP A 1 87 ? 9.695 2.927 -9.963 1.00 98.50 87 ASP A O 1
ATOM 693 N N . LEU A 1 88 ? 10.439 1.773 -11.739 1.00 98.19 88 LEU A N 1
ATOM 694 C CA . LEU A 1 88 ? 9.955 0.466 -11.272 1.00 98.19 88 LEU A CA 1
ATOM 695 C C . LEU A 1 88 ? 10.630 0.034 -9.961 1.00 98.19 88 LEU A C 1
ATOM 697 O O . LEU A 1 88 ? 9.973 -0.526 -9.079 1.00 98.19 88 LEU A O 1
ATOM 701 N N . GLU A 1 89 ? 11.931 0.294 -9.815 1.00 98.06 89 GLU A N 1
ATOM 702 C CA . GLU A 1 89 ? 12.669 0.018 -8.580 1.00 98.06 89 GLU A CA 1
ATOM 703 C C . GLU A 1 89 ? 12.178 0.899 -7.424 1.00 98.06 89 GLU A C 1
ATOM 705 O O . GLU A 1 89 ? 11.837 0.385 -6.352 1.00 98.06 89 GLU A O 1
ATOM 710 N N . ALA A 1 90 ? 12.078 2.212 -7.651 1.00 98.38 90 ALA A N 1
ATOM 711 C CA . ALA A 1 90 ? 11.593 3.168 -6.661 1.00 98.38 90 ALA A CA 1
ATOM 712 C C . ALA A 1 90 ? 10.167 2.830 -6.200 1.00 98.38 90 ALA A C 1
ATOM 714 O O . ALA A 1 90 ? 9.871 2.826 -4.999 1.00 98.38 90 ALA A O 1
ATOM 715 N N . GLU A 1 91 ? 9.295 2.469 -7.141 1.00 98.38 91 GLU A N 1
ATOM 716 C CA . GLU A 1 91 ? 7.928 2.057 -6.847 1.00 98.38 91 GLU A CA 1
ATOM 717 C C . GLU A 1 91 ? 7.884 0.739 -6.061 1.00 98.38 91 GLU A C 1
ATOM 719 O O . GLU A 1 91 ? 7.145 0.619 -5.080 1.00 98.38 91 GLU A O 1
ATOM 724 N N . GLY A 1 92 ? 8.737 -0.230 -6.405 1.00 98.25 92 GLY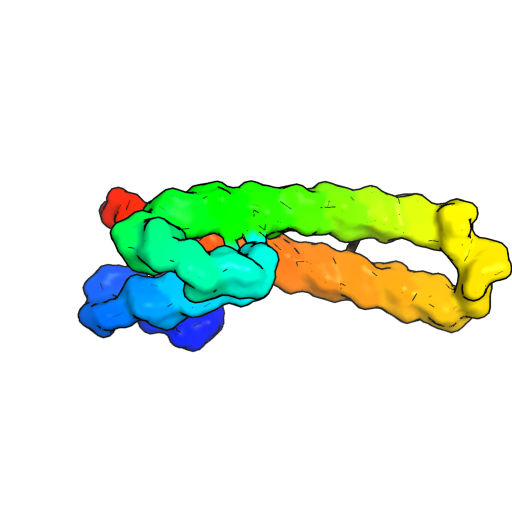 A N 1
ATOM 725 C CA . GLY A 1 92 ? 8.902 -1.462 -5.635 1.00 98.25 92 GLY A CA 1
ATOM 726 C C . GLY A 1 92 ? 9.283 -1.199 -4.172 1.00 98.25 92 GLY A C 1
ATOM 727 O O . GLY A 1 92 ? 8.678 -1.772 -3.259 1.00 98.25 92 GLY A O 1
ATOM 728 N N . VAL A 1 93 ? 10.233 -0.291 -3.925 1.00 98.19 93 VAL A N 1
ATOM 729 C CA . VAL A 1 93 ? 10.640 0.118 -2.567 1.00 98.19 93 VAL A CA 1
ATOM 730 C C . VAL A 1 93 ? 9.475 0.765 -1.812 1.00 98.19 93 VAL A C 1
ATOM 732 O O . VAL A 1 93 ? 9.202 0.404 -0.660 1.00 98.19 93 VAL A O 1
ATOM 735 N N . ARG A 1 94 ? 8.742 1.677 -2.462 1.00 97.75 94 ARG A N 1
ATOM 736 C CA . ARG A 1 94 ? 7.563 2.333 -1.879 1.00 97.75 94 ARG A CA 1
ATOM 737 C C . ARG A 1 94 ? 6.482 1.316 -1.498 1.00 97.75 94 ARG A C 1
ATOM 739 O O . ARG A 1 94 ? 5.931 1.387 -0.396 1.00 97.75 94 ARG A O 1
ATOM 746 N N . LEU A 1 95 ? 6.205 0.343 -2.365 1.00 98.38 95 LEU A N 1
ATOM 747 C CA . LEU A 1 95 ? 5.211 -0.708 -2.128 1.00 98.38 95 LEU A CA 1
ATOM 748 C C . LEU A 1 95 ? 5.621 -1.667 -1.003 1.00 98.38 95 LEU A C 1
ATOM 750 O O . LEU A 1 95 ? 4.764 -2.085 -0.225 1.00 98.38 95 LEU A O 1
ATOM 754 N N . LEU A 1 96 ? 6.911 -1.982 -0.849 1.00 98.25 96 LEU A N 1
ATOM 755 C CA . LEU A 1 96 ? 7.402 -2.780 0.283 1.00 98.25 96 LEU A CA 1
ATOM 756 C C . LEU A 1 96 ? 7.155 -2.074 1.624 1.00 98.25 96 LEU A C 1
ATOM 758 O O . LEU A 1 96 ? 6.719 -2.709 2.592 1.00 98.25 96 LEU A O 1
ATOM 762 N N . ALA A 1 97 ? 7.394 -0.760 1.682 1.00 97.75 97 ALA A N 1
ATOM 763 C CA . ALA A 1 97 ? 7.083 0.045 2.859 1.00 97.75 97 ALA A CA 1
ATOM 764 C C . ALA A 1 97 ? 5.569 0.062 3.130 1.00 97.75 97 ALA A C 1
ATOM 766 O O . ALA A 1 97 ? 5.139 -0.270 4.238 1.00 97.75 97 ALA A O 1
ATOM 767 N N . ALA A 1 98 ? 4.759 0.332 2.101 1.00 98.31 98 ALA A N 1
ATOM 768 C CA . ALA A 1 98 ? 3.302 0.316 2.201 1.00 98.31 98 ALA A CA 1
ATOM 769 C C . ALA A 1 98 ? 2.764 -1.043 2.669 1.00 98.31 98 ALA A C 1
ATOM 771 O O . ALA A 1 98 ? 1.871 -1.105 3.513 1.00 98.31 98 ALA A O 1
ATOM 772 N N . ARG A 1 99 ? 3.339 -2.154 2.192 1.00 98.31 99 ARG A N 1
ATOM 773 C CA . ARG A 1 99 ? 2.921 -3.501 2.591 1.00 98.31 99 ARG A CA 1
ATOM 774 C C . ARG A 1 99 ? 3.139 -3.757 4.077 1.00 98.31 99 ARG A C 1
ATOM 776 O O . ARG A 1 99 ? 2.296 -4.389 4.724 1.00 98.31 99 ARG A O 1
ATOM 783 N N . ARG A 1 100 ? 4.262 -3.278 4.618 1.00 97.88 100 ARG A N 1
ATOM 784 C CA . ARG A 1 100 ? 4.565 -3.347 6.053 1.00 97.88 100 ARG A CA 1
ATOM 785 C C . ARG A 1 100 ? 3.569 -2.509 6.851 1.00 97.88 100 ARG A C 1
ATOM 787 O O . ARG A 1 100 ? 2.968 -3.027 7.789 1.00 97.88 100 ARG A O 1
ATOM 794 N N . SER A 1 101 ? 3.338 -1.264 6.435 1.00 98.12 101 SER A N 1
ATOM 795 C CA . SER A 1 101 ? 2.369 -0.358 7.060 1.00 98.12 101 SER A CA 1
ATOM 796 C C . SER A 1 101 ? 0.948 -0.929 7.064 1.00 98.12 101 SER A C 1
ATOM 798 O O . SER A 1 101 ? 0.299 -0.947 8.107 1.00 98.12 101 SER A O 1
ATOM 800 N N . ALA A 1 102 ? 0.486 -1.480 5.939 1.00 98.19 102 ALA A N 1
ATOM 801 C CA . ALA A 1 102 ? -0.838 -2.090 5.823 1.00 98.19 102 ALA A CA 1
ATOM 802 C C . ALA A 1 102 ? -0.996 -3.319 6.730 1.00 98.19 102 ALA A C 1
ATOM 804 O O . ALA A 1 102 ? -2.063 -3.517 7.306 1.00 98.19 102 ALA A O 1
ATOM 805 N N . GLY A 1 103 ? 0.069 -4.109 6.910 1.00 97.62 103 GLY A N 1
ATOM 806 C CA . GLY A 1 103 ? 0.089 -5.210 7.876 1.00 97.62 103 GLY A CA 1
ATOM 807 C C . GLY A 1 103 ? -0.104 -4.728 9.315 1.00 97.62 103 GLY A C 1
ATOM 808 O O . GLY A 1 103 ? -0.949 -5.259 10.027 1.00 97.62 103 GLY A O 1
ATOM 809 N N . LEU A 1 104 ? 0.602 -3.667 9.715 1.00 97.25 104 LEU A N 1
ATOM 810 C CA . LEU A 1 104 ? 0.465 -3.080 11.053 1.00 97.25 104 LEU A CA 1
ATOM 811 C C . LEU A 1 104 ? -0.933 -2.500 11.294 1.00 97.25 104 LEU A C 1
ATOM 813 O O . LEU A 1 104 ? -1.495 -2.674 12.373 1.00 97.25 104 LEU A O 1
ATOM 817 N N . VAL A 1 105 ? -1.511 -1.830 10.293 1.00 97.62 105 VAL A N 1
ATOM 818 C CA . VAL A 1 105 ? -2.891 -1.328 10.370 1.00 97.62 105 VAL A CA 1
ATOM 819 C C . VAL A 1 105 ? -3.878 -2.487 10.480 1.00 97.62 105 VAL A C 1
ATOM 821 O O . VAL A 1 105 ? -4.796 -2.424 11.295 1.00 97.62 105 VAL A O 1
ATOM 824 N N . TYR A 1 106 ? -3.682 -3.559 9.709 1.00 97.81 106 TYR A N 1
ATOM 825 C CA . TYR A 1 106 ? -4.522 -4.751 9.787 1.00 97.81 106 TYR A CA 1
ATOM 826 C C . TYR A 1 106 ? -4.466 -5.392 11.179 1.00 97.81 106 TYR A C 1
ATOM 828 O O . TYR A 1 106 ? -5.510 -5.673 11.763 1.00 97.81 106 TYR A O 1
ATOM 836 N N . ASP A 1 107 ? -3.266 -5.536 11.745 1.00 96.12 107 ASP A N 1
ATOM 837 C CA . ASP A 1 107 ? -3.058 -6.026 13.108 1.00 96.12 107 ASP A CA 1
ATOM 838 C C . ASP A 1 107 ? -3.791 -5.161 14.140 1.00 96.12 107 ASP A C 1
ATOM 840 O O . ASP A 1 107 ? -4.568 -5.678 14.946 1.00 96.12 107 ASP A O 1
ATOM 844 N N . ALA A 1 108 ? -3.604 -3.841 14.072 1.00 95.81 108 ALA A N 1
ATOM 845 C CA . ALA A 1 108 ? -4.226 -2.896 14.992 1.00 95.81 108 ALA A CA 1
ATOM 846 C C . ALA A 1 108 ? -5.763 -2.891 14.887 1.00 95.81 108 ALA A C 1
ATOM 848 O O . ALA A 1 108 ? -6.452 -2.835 15.904 1.00 95.81 108 ALA A O 1
ATOM 849 N N . LEU A 1 109 ? -6.324 -3.001 13.676 1.00 95.62 109 LEU A N 1
ATOM 850 C CA . LEU A 1 109 ? -7.775 -3.086 13.462 1.00 95.62 109 LEU A CA 1
ATOM 851 C C . LEU A 1 109 ? -8.381 -4.384 14.015 1.00 95.62 109 LEU A C 1
ATOM 853 O O . LEU A 1 109 ? -9.561 -4.405 14.356 1.00 95.62 109 LEU A O 1
ATOM 857 N N . GLN A 1 110 ? -7.587 -5.451 14.130 1.00 94.56 110 GLN A N 1
ATOM 858 C CA . GLN A 1 110 ? -7.983 -6.707 14.777 1.00 94.56 110 GLN A CA 1
ATOM 859 C C . GLN A 1 110 ? -7.764 -6.699 16.300 1.00 94.56 110 GLN A C 1
ATOM 861 O O . GLN A 1 110 ? -7.982 -7.720 16.949 1.00 94.56 110 GLN A O 1
ATOM 866 N N . GLY A 1 111 ? -7.317 -5.578 16.878 1.00 88.75 111 GLY A N 1
ATOM 867 C CA . GLY A 1 111 ? -7.002 -5.468 18.304 1.00 88.75 111 GLY A CA 1
ATOM 868 C C . GLY A 1 111 ? -5.698 -6.164 18.710 1.00 88.75 111 GLY A C 1
ATOM 869 O O . GLY A 1 111 ? -5.476 -6.405 19.897 1.00 88.75 111 GLY A O 1
ATOM 870 N N . ARG A 1 112 ? -4.822 -6.513 17.754 1.00 82.62 112 ARG A N 1
ATOM 871 C CA . ARG A 1 112 ? -3.496 -7.057 18.069 1.00 82.62 112 ARG A CA 1
ATOM 872 C C . ARG A 1 112 ? -2.583 -5.921 18.524 1.00 82.62 112 ARG A C 1
ATOM 874 O O . ARG A 1 112 ? -2.311 -4.990 17.767 1.00 82.62 112 ARG A O 1
ATOM 881 N N . ARG A 1 113 ? -2.070 -6.015 19.753 1.00 72.56 113 ARG A N 1
ATOM 882 C CA . ARG A 1 113 ? -1.098 -5.051 20.282 1.00 72.56 113 ARG A CA 1
ATOM 883 C C . ARG A 1 113 ? 0.300 -5.349 19.759 1.00 72.56 113 ARG A C 1
ATOM 885 O O . ARG A 1 113 ? 0.780 -6.478 19.850 1.00 72.56 113 ARG A O 1
ATOM 892 N N . TYR A 1 114 ? 0.974 -4.314 19.266 1.00 70.50 114 TYR A N 1
ATOM 893 C CA . TYR A 1 114 ? 2.394 -4.386 18.944 1.00 70.50 114 TYR A CA 1
ATOM 894 C C . TYR A 1 114 ? 3.213 -4.573 20.228 1.00 70.50 114 TYR A C 1
ATOM 896 O O . TYR A 1 114 ? 3.170 -3.723 21.118 1.00 70.50 114 TYR A O 1
ATOM 904 N N . VAL A 1 115 ? 3.980 -5.662 20.301 1.00 68.88 115 VAL A N 1
ATOM 905 C CA . VAL A 1 115 ? 4.966 -5.905 21.361 1.00 68.88 115 VAL A CA 1
ATOM 906 C C . VAL A 1 115 ? 6.356 -5.700 20.750 1.00 68.88 115 VAL A C 1
ATOM 908 O O . VAL A 1 115 ? 6.731 -6.474 19.865 1.00 68.88 115 VAL A O 1
ATOM 911 N N . PRO A 1 116 ? 7.122 -4.670 21.162 1.00 64.25 116 PRO A N 1
ATOM 912 C CA . PRO A 1 116 ? 8.497 -4.502 20.710 1.00 64.25 116 PRO A CA 1
ATOM 913 C C . PRO A 1 116 ? 9.311 -5.741 21.093 1.00 64.25 116 PRO A C 1
ATOM 915 O O . PRO A 1 116 ? 9.347 -6.119 22.263 1.00 64.25 116 PRO A O 1
ATOM 918 N N . ARG A 1 117 ? 9.955 -6.381 20.116 1.00 61.56 117 ARG A N 1
ATOM 919 C CA . ARG A 1 117 ? 11.008 -7.356 20.409 1.00 61.56 117 ARG A CA 1
ATOM 920 C C . ARG A 1 117 ? 12.304 -6.583 20.633 1.00 61.56 117 ARG A C 1
ATOM 922 O O . ARG A 1 117 ? 12.692 -5.808 19.760 1.00 61.56 117 ARG A O 1
ATOM 929 N N . LEU A 1 118 ? 12.863 -6.750 21.833 1.00 50.59 118 LEU A N 1
ATOM 930 C CA . LEU A 1 118 ? 14.200 -6.299 22.221 1.00 50.59 118 LEU A CA 1
ATOM 931 C C . LEU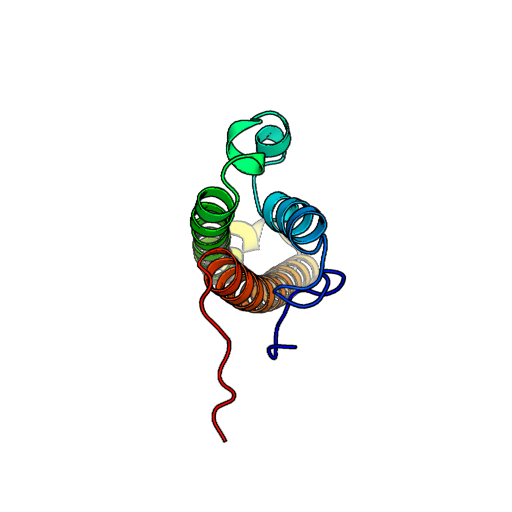 A 1 118 ? 15.264 -7.149 21.524 1.00 50.59 118 LEU A C 1
ATOM 933 O O . LEU A 1 118 ? 14.996 -8.359 21.332 1.00 50.59 118 LEU A O 1
#

Radius of gyration: 17.25 Å; chains: 1; bounding box: 38×20×52 Å

pLDDT: mean 94.86, std 7.8, range [50.59, 98.69]

Secondary structure (DSSP, 8-state):
--TTPPTTSPPTTSTTTHHHHHHHHHTTS-GGGGG-HHHHH-HHHHHHHHHHHHHHHHHHHHHHHHHHHHHSGGGS-HHHHHHHHHHHHHHHHHHHHHHHHHHHHHHHHTTPPP----